Protein AF-A0A1Y4LNB4-F1 (afdb_monomer_lite)

Radius of gyration: 19.17 Å; chains: 1; bounding box: 49×32×49 Å

Sequence (129 aa):
MAAVTLRACQAGPAGFQSYLGERYNQETEQWEEIYGRKVRLTFGLDLYALPQAGEAALQTALDILTQACAGAGPEGLAIQEFSSGETAYDGDSRLLRKPAQAVCTAYLYAITEADGTFLDFEIRGERIP

Foldseek 3Di:
DKDKDWPDKDWDPDDQADFDAWDQDPVVRDIDTWTWTKIKTKMKTKDWDAVVVPCVVVVVVVVVVVVQLVPCHPAQWRWDDKDKDDWDQDPVVRITMIIIMTITMGTWTDDDDPPRDDDDTDGDRDDDD

Structure (mmCIF, N/CA/C/O backbone):
data_AF-A0A1Y4LNB4-F1
#
_entry.id   AF-A0A1Y4LNB4-F1
#
loop_
_atom_site.group_PDB
_atom_site.id
_atom_site.type_symbol
_atom_site.label_atom_id
_atom_site.label_alt_id
_atom_site.label_comp_id
_atom_site.label_asym_id
_atom_site.label_entity_id
_atom_site.label_seq_id
_atom_site.pdbx_PDB_ins_code
_atom_site.Cartn_x
_atom_site.Cartn_y
_atom_site.Cartn_z
_atom_site.occupancy
_atom_site.B_iso_or_equiv
_atom_site.auth_seq_id
_atom_site.auth_comp_id
_atom_site.auth_asym_id
_atom_site.auth_atom_id
_atom_site.pdbx_PDB_model_num
ATOM 1 N N . MET A 1 1 ? 6.154 8.806 -13.921 1.00 79.56 1 MET A N 1
ATOM 2 C CA . MET A 1 1 ? 4.728 8.884 -13.527 1.00 79.56 1 MET A CA 1
ATOM 3 C C . MET A 1 1 ? 4.445 7.759 -12.547 1.00 79.56 1 MET A C 1
ATOM 5 O O . MET A 1 1 ? 5.061 6.712 -12.687 1.00 79.56 1 MET A O 1
ATOM 9 N N . ALA A 1 2 ? 3.560 7.957 -11.574 1.00 79.69 2 ALA A N 1
ATOM 10 C CA . ALA A 1 2 ? 3.102 6.893 -10.682 1.00 79.69 2 ALA A CA 1
ATOM 11 C C . ALA A 1 2 ? 1.586 6.726 -10.838 1.00 79.69 2 ALA A C 1
ATOM 13 O O . ALA A 1 2 ? 0.876 7.726 -10.936 1.00 79.69 2 ALA A O 1
ATOM 14 N N . ALA A 1 3 ? 1.107 5.485 -10.886 1.00 83.50 3 ALA A N 1
ATOM 15 C CA . ALA A 1 3 ? -0.314 5.160 -10.870 1.00 83.50 3 ALA A CA 1
ATOM 16 C C . ALA A 1 3 ? -0.679 4.546 -9.517 1.00 83.50 3 ALA A C 1
ATOM 18 O O . ALA A 1 3 ? -0.004 3.632 -9.042 1.00 83.50 3 ALA A O 1
ATOM 19 N N . VAL A 1 4 ? -1.765 5.034 -8.917 1.00 82.50 4 VAL A N 1
ATOM 20 C CA . VAL A 1 4 ? -2.273 4.542 -7.633 1.00 82.50 4 VAL A CA 1
ATOM 21 C C . VAL A 1 4 ? -3.566 3.775 -7.870 1.00 82.50 4 VAL A C 1
ATOM 23 O O . VAL A 1 4 ? -4.474 4.265 -8.535 1.00 82.50 4 VAL A O 1
ATOM 26 N N . THR A 1 5 ? -3.649 2.561 -7.333 1.00 80.12 5 THR A N 1
ATOM 27 C CA . THR A 1 5 ? -4.828 1.687 -7.433 1.00 80.12 5 THR A CA 1
ATOM 28 C C . THR A 1 5 ? -5.104 1.028 -6.090 1.00 80.12 5 THR A C 1
ATOM 30 O O . THR A 1 5 ? -4.171 0.743 -5.343 1.00 80.12 5 THR A O 1
ATOM 33 N N . LEU A 1 6 ? -6.366 0.739 -5.773 1.00 80.75 6 LEU A N 1
ATOM 34 C CA . LEU A 1 6 ? -6.698 -0.162 -4.669 1.00 80.75 6 LEU A CA 1
ATOM 35 C C . LEU A 1 6 ? -6.788 -1.586 -5.227 1.00 80.75 6 LEU A C 1
ATOM 37 O O . LEU A 1 6 ? -7.642 -1.872 -6.059 1.00 80.75 6 LEU A O 1
ATOM 41 N N . ARG A 1 7 ? -5.883 -2.468 -4.796 1.00 87.94 7 ARG A N 1
ATOM 42 C CA . ARG A 1 7 ? -5.795 -3.857 -5.277 1.00 87.94 7 ARG A CA 1
ATOM 43 C C . ARG A 1 7 ? -6.573 -4.834 -4.411 1.00 87.94 7 ARG A C 1
ATOM 45 O O . ARG A 1 7 ? -7.089 -5.819 -4.924 1.00 87.94 7 ARG A O 1
ATOM 52 N N . ALA A 1 8 ? -6.634 -4.581 -3.107 1.00 82.62 8 ALA A N 1
ATOM 53 C CA . ALA A 1 8 ? -7.386 -5.413 -2.180 1.00 82.62 8 ALA A CA 1
ATOM 54 C C . ALA A 1 8 ? -7.870 -4.610 -0.971 1.00 82.62 8 ALA A C 1
ATOM 56 O O . ALA A 1 8 ? -7.183 -3.708 -0.491 1.00 82.62 8 ALA A O 1
ATOM 57 N N . CYS A 1 9 ? -9.032 -5.001 -0.454 1.00 82.31 9 CYS A N 1
ATOM 58 C CA . CYS A 1 9 ? -9.540 -4.608 0.852 1.00 82.31 9 CYS A CA 1
ATOM 59 C C . CYS A 1 9 ? -9.965 -5.881 1.582 1.00 82.31 9 CYS A C 1
ATOM 61 O O . CYS A 1 9 ? -10.828 -6.620 1.107 1.00 82.31 9 CYS A O 1
ATOM 63 N N . GLN A 1 10 ? -9.319 -6.164 2.707 1.00 80.75 10 GLN A N 1
ATOM 64 C CA . GLN A 1 10 ? -9.556 -7.350 3.516 1.00 80.75 10 GLN A CA 1
ATOM 65 C C . GLN A 1 10 ? -10.000 -6.913 4.904 1.00 80.75 10 GLN A C 1
ATOM 67 O O . GLN A 1 10 ? -9.315 -6.160 5.594 1.00 80.75 10 GLN A O 1
ATOM 72 N N . ALA A 1 11 ? -11.145 -7.420 5.327 1.00 69.56 11 ALA A N 1
ATOM 73 C C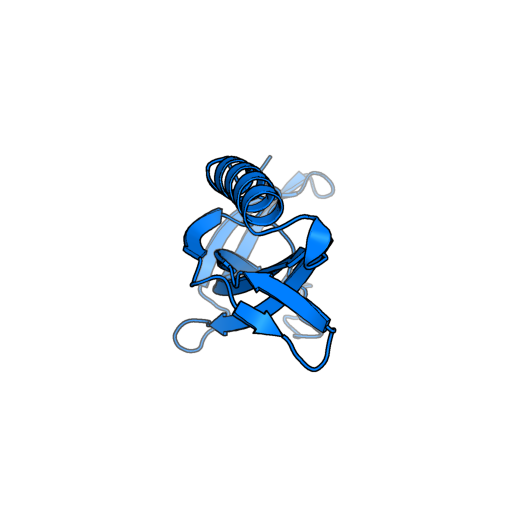A . ALA A 1 11 ? -11.675 -7.214 6.659 1.00 69.56 11 ALA A CA 1
ATOM 74 C C . ALA A 1 11 ? -11.761 -8.571 7.376 1.00 69.56 11 ALA A C 1
ATOM 76 O O . ALA A 1 11 ? -11.884 -9.596 6.709 1.00 69.56 11 ALA A O 1
ATOM 77 N N . GLY A 1 12 ? -11.658 -8.590 8.712 1.00 65.19 12 GLY A N 1
ATOM 78 C CA . GLY A 1 12 ? -11.652 -9.826 9.518 1.00 65.19 12 GLY A CA 1
ATOM 79 C C . GLY A 1 12 ? -12.955 -10.656 9.450 1.00 65.19 12 GLY A C 1
ATOM 80 O O . GLY A 1 12 ? -13.759 -10.480 8.539 1.00 65.19 12 GLY A O 1
ATOM 81 N N . PRO A 1 13 ? -13.228 -11.564 10.404 1.00 58.88 13 PRO A N 1
ATOM 82 C CA . PRO A 1 13 ? -14.511 -12.280 10.517 1.00 58.88 13 PRO A CA 1
ATOM 83 C C . PRO A 1 13 ? -15.674 -11.349 10.915 1.00 58.88 13 PRO A C 1
ATOM 85 O O . PRO A 1 13 ? -15.437 -10.306 11.527 1.00 58.88 13 PRO A O 1
ATOM 88 N N . ALA A 1 14 ? -16.905 -11.670 10.491 1.00 52.25 14 ALA A N 1
ATOM 89 C CA . ALA A 1 14 ? -18.075 -10.773 10.475 1.00 52.25 14 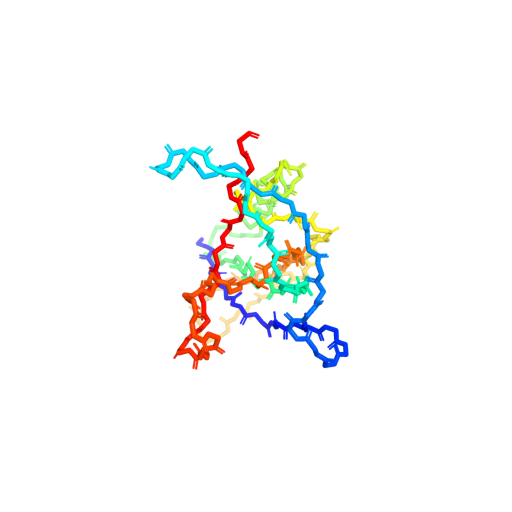ALA A CA 1
ATOM 90 C C . ALA A 1 14 ? -18.475 -10.182 11.847 1.00 52.25 14 ALA A C 1
ATOM 92 O O . ALA A 1 14 ? -18.555 -10.903 12.836 1.00 52.25 14 ALA A O 1
ATOM 93 N N . GLY A 1 15 ? -18.772 -8.874 11.851 1.00 53.91 15 GLY A N 1
ATOM 94 C CA . GLY A 1 15 ? -19.317 -8.093 12.970 1.00 53.91 15 GLY A CA 1
ATOM 95 C C . GLY A 1 15 ? -18.834 -6.635 12.919 1.00 53.91 15 GLY A C 1
ATOM 96 O O . GLY A 1 15 ? -17.640 -6.391 13.041 1.00 53.91 15 GLY A O 1
ATOM 97 N N . PHE A 1 16 ? -19.732 -5.658 12.741 1.00 54.00 16 PHE A N 1
ATOM 98 C CA . PHE A 1 16 ? -19.428 -4.210 12.834 1.00 54.00 16 PHE A CA 1
ATOM 99 C C . PHE A 1 16 ? -19.326 -3.715 14.293 1.00 54.00 16 PHE A C 1
ATOM 101 O O . PHE A 1 16 ? -19.482 -2.535 14.577 1.00 54.00 16 PHE A O 1
ATOM 108 N N . GLN A 1 17 ? -19.106 -4.631 15.235 1.00 57.66 17 GLN A N 1
ATOM 109 C CA . GLN A 1 17 ? -19.326 -4.414 16.667 1.00 57.66 17 GLN A CA 1
ATOM 110 C C . GLN A 1 17 ? -18.029 -4.459 17.482 1.00 57.66 17 GLN A C 1
ATOM 112 O O . GLN A 1 17 ? -18.071 -4.598 18.701 1.00 57.66 17 GLN A O 1
ATOM 117 N N . SER A 1 18 ? -16.860 -4.384 16.837 1.00 68.06 18 SER A N 1
ATOM 118 C CA . SER A 1 18 ? -15.616 -4.253 17.590 1.00 68.06 18 SER A CA 1
ATOM 119 C C . SER A 1 18 ? -15.479 -2.812 18.067 1.00 68.06 18 SER A C 1
ATOM 121 O O . SER A 1 18 ? -15.434 -1.888 17.257 1.00 68.06 18 SER A O 1
ATOM 123 N N . TYR A 1 19 ? -15.418 -2.638 19.384 1.00 69.81 19 TYR A N 1
ATOM 124 C CA . TYR A 1 19 ? -15.024 -1.381 20.003 1.00 69.81 19 TYR A CA 1
ATOM 125 C C . TYR A 1 19 ? -13.602 -1.012 19.557 1.00 69.81 19 TYR A C 1
ATOM 127 O O . TYR A 1 19 ? -12.691 -1.842 19.639 1.00 69.81 19 TYR A O 1
ATOM 135 N N . LEU A 1 20 ? -13.432 0.205 19.041 1.00 69.12 20 LEU A N 1
ATOM 136 C CA . LEU A 1 20 ? -12.169 0.716 18.504 1.00 69.12 20 LEU A CA 1
ATOM 137 C C . LEU A 1 20 ? -11.515 1.773 19.406 1.00 69.12 20 LEU A C 1
ATOM 139 O O . LEU A 1 20 ? -10.326 2.034 19.238 1.00 69.12 20 LEU A O 1
ATOM 143 N N . GLY A 1 21 ? -12.251 2.346 20.362 1.00 71.31 21 GLY A N 1
ATOM 144 C CA . GLY A 1 21 ? -11.773 3.392 21.269 1.00 71.31 21 GLY A CA 1
ATOM 145 C C . GLY A 1 21 ? -12.812 4.490 21.478 1.00 71.31 21 GLY A C 1
ATOM 146 O O . GLY A 1 21 ? -13.963 4.336 21.079 1.00 71.31 21 GLY A O 1
ATOM 147 N N . GLU A 1 22 ? -12.395 5.609 22.068 1.00 76.38 22 GLU A N 1
ATOM 148 C CA . GLU A 1 22 ? -13.237 6.794 22.273 1.00 76.38 22 GLU A CA 1
ATOM 149 C C . GLU A 1 22 ? -12.624 7.991 21.545 1.00 76.38 22 GLU A C 1
ATOM 151 O O . GLU A 1 22 ? -11.401 8.144 21.498 1.00 76.38 22 GLU A O 1
ATOM 156 N N . ARG A 1 23 ? -13.469 8.870 21.006 1.00 72.00 23 ARG A N 1
ATOM 157 C CA . ARG A 1 23 ? -13.064 10.157 20.438 1.00 72.00 23 ARG A CA 1
ATOM 158 C C . ARG A 1 23 ? -13.809 11.275 21.134 1.00 72.00 23 ARG A C 1
ATOM 160 O O . ARG A 1 23 ? -15.028 11.238 21.254 1.00 72.00 23 ARG A O 1
ATOM 167 N N . TYR A 1 24 ? -13.076 12.309 21.518 1.00 72.69 24 TYR A N 1
ATOM 168 C CA . TYR A 1 24 ? -13.689 13.532 22.004 1.00 72.69 24 TYR A CA 1
ATOM 169 C C . TYR A 1 24 ? -14.287 14.326 20.835 1.00 72.69 24 TYR A C 1
ATOM 171 O O . TYR A 1 24 ? -13.562 14.776 19.943 1.00 72.69 24 TYR A O 1
ATOM 179 N N . ASN A 1 25 ? -15.608 14.483 20.825 1.00 75.12 25 ASN A N 1
ATOM 180 C CA . ASN A 1 25 ? -16.310 15.328 19.874 1.00 75.12 25 ASN A CA 1
ATOM 181 C C . ASN A 1 25 ? -16.320 16.774 20.392 1.00 75.12 25 ASN A C 1
ATOM 183 O O . ASN A 1 25 ? -16.949 17.089 21.400 1.00 75.12 25 ASN A O 1
ATOM 187 N N . GLN A 1 26 ? -15.610 17.658 19.686 1.00 74.94 26 GLN A N 1
ATOM 188 C CA . GLN A 1 26 ? -15.504 19.076 20.042 1.00 74.94 26 GLN A CA 1
ATOM 189 C C . GLN A 1 26 ? -16.801 19.867 19.818 1.00 74.94 26 GLN A C 1
ATOM 191 O O . GLN A 1 26 ? -16.964 20.922 20.418 1.00 74.94 26 GLN A O 1
ATOM 196 N N . GLU A 1 27 ? -17.712 19.392 18.966 1.00 74.88 27 GLU A N 1
ATOM 197 C CA . GLU A 1 27 ? -18.990 20.062 18.694 1.00 74.88 27 GLU A CA 1
ATOM 198 C C . GLU A 1 27 ? -20.034 19.759 19.774 1.00 74.88 27 GLU A C 1
ATOM 200 O O . GLU A 1 27 ? -20.837 20.624 20.117 1.00 74.88 27 GLU A O 1
ATOM 205 N N . THR A 1 28 ? -20.021 18.541 20.321 1.00 77.12 28 THR A N 1
ATOM 206 C CA . THR A 1 28 ? -20.960 18.098 21.366 1.00 77.12 28 THR A CA 1
ATOM 207 C C . THR A 1 28 ? -20.356 18.121 22.772 1.00 77.12 28 THR A C 1
ATOM 209 O O . THR A 1 28 ? -21.075 17.884 23.740 1.00 77.12 28 THR A O 1
ATOM 212 N N . GLU A 1 29 ? -19.056 18.416 22.888 1.00 86.44 29 GLU A N 1
ATOM 213 C CA . GLU A 1 29 ? -18.250 18.386 24.119 1.00 86.44 29 GLU A CA 1
ATOM 214 C C . GLU A 1 29 ? -18.308 17.040 24.870 1.00 86.44 29 GLU A C 1
ATOM 216 O O . GLU A 1 29 ? -18.148 16.982 26.093 1.00 86.44 29 GLU A O 1
ATOM 221 N N . GLN A 1 30 ? -18.518 15.939 24.143 1.00 75.56 30 GLN A N 1
ATOM 222 C CA . GLN A 1 30 ? -18.712 14.601 24.705 1.00 75.56 30 GLN A CA 1
ATOM 223 C C . GLN A 1 30 ? -17.708 13.582 24.163 1.00 75.56 30 GLN A C 1
ATOM 225 O O . GLN A 1 30 ? -17.181 13.710 23.058 1.00 75.56 30 GLN A O 1
ATOM 230 N N . TRP A 1 31 ? -17.448 12.547 24.964 1.00 74.31 31 TRP A N 1
ATOM 231 C CA . TRP A 1 31 ? -16.716 11.362 24.525 1.00 74.31 31 TRP A CA 1
ATOM 232 C C . TRP A 1 31 ? -17.661 10.433 23.764 1.00 74.31 31 TRP A C 1
ATOM 234 O O . TRP A 1 31 ? -18.697 10.033 24.290 1.00 74.31 31 TRP A O 1
ATOM 244 N N . GLU A 1 32 ? -17.299 10.105 22.528 1.00 72.62 32 GLU A N 1
ATOM 245 C CA . GLU A 1 32 ? -18.037 9.192 21.660 1.00 72.62 32 GLU A CA 1
ATOM 246 C C . GLU A 1 32 ? -17.280 7.875 21.534 1.00 72.62 32 GLU A C 1
ATOM 248 O O . GLU A 1 32 ? -16.111 7.854 21.141 1.00 72.62 32 GLU A O 1
ATOM 253 N N . GLU A 1 33 ? -17.954 6.767 21.828 1.00 72.69 33 GLU A N 1
ATOM 254 C CA . GLU A 1 33 ? -17.422 5.435 21.560 1.00 72.69 33 GLU A CA 1
ATOM 255 C C . GLU A 1 33 ? -17.400 5.178 20.048 1.00 72.69 33 GLU A C 1
ATOM 257 O O . GLU A 1 33 ? -18.405 5.323 19.348 1.00 72.69 33 GLU A O 1
ATOM 262 N N . ILE A 1 34 ? -16.247 4.760 19.534 1.00 68.56 34 ILE A N 1
ATOM 263 C CA . ILE A 1 34 ? -16.072 4.393 18.134 1.00 68.56 34 ILE A CA 1
ATOM 264 C C . ILE A 1 34 ? -16.240 2.883 18.005 1.00 68.56 34 ILE A C 1
ATOM 266 O O . ILE A 1 34 ? -15.457 2.097 18.544 1.00 68.56 34 ILE A O 1
ATOM 270 N N . TYR A 1 35 ? -17.223 2.480 17.203 1.00 69.62 35 TYR A N 1
ATOM 271 C CA . TYR A 1 35 ? -17.430 1.095 16.797 1.00 69.62 35 TYR A CA 1
ATOM 272 C C . TYR A 1 35 ? -17.098 0.920 15.323 1.00 69.62 35 TYR A C 1
ATOM 274 O O . TYR A 1 35 ? -17.472 1.724 14.465 1.00 69.62 35 TYR A O 1
ATOM 282 N N . GLY A 1 36 ? -16.390 -0.157 15.007 1.00 73.12 36 GLY A N 1
ATOM 283 C CA . GLY A 1 36 ? -15.996 -0.405 13.636 1.00 73.12 36 GLY A CA 1
ATOM 284 C C . GLY A 1 36 ? -15.131 -1.635 13.467 1.00 73.12 36 GLY A C 1
ATOM 285 O O . GLY A 1 36 ? -15.259 -2.637 14.169 1.00 73.12 36 GLY A O 1
ATOM 286 N N . ARG A 1 37 ? -14.265 -1.576 12.462 1.00 75.81 37 ARG A N 1
ATOM 287 C CA . ARG A 1 37 ? -13.491 -2.705 11.989 1.00 75.81 37 ARG A CA 1
ATOM 288 C C . ARG A 1 37 ? -12.147 -2.271 11.446 1.00 75.81 37 ARG A C 1
ATOM 290 O O . ARG A 1 37 ? -12.059 -1.474 10.519 1.00 75.81 37 ARG A O 1
ATOM 297 N N . LYS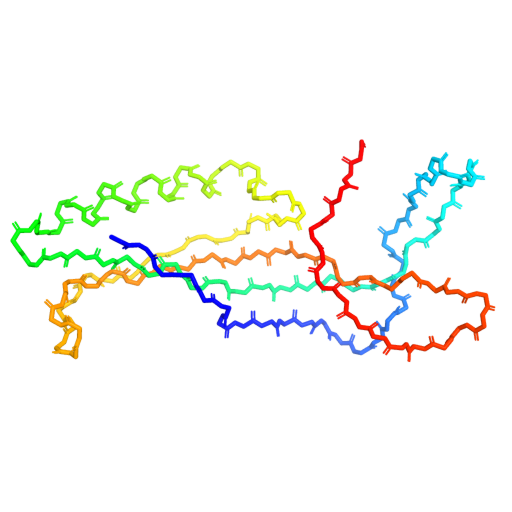 A 1 38 ? -11.094 -2.894 11.960 1.00 74.38 38 LYS A N 1
ATOM 298 C CA . LYS A 1 38 ? -9.763 -2.805 11.369 1.00 74.38 38 LYS A CA 1
ATOM 299 C C . LYS A 1 38 ? -9.753 -3.531 10.020 1.00 74.38 38 LYS A C 1
ATOM 301 O O . LYS A 1 38 ? -10.165 -4.691 9.935 1.00 74.38 38 LYS A O 1
ATOM 306 N N . VAL A 1 39 ? -9.282 -2.860 8.977 1.00 80.12 39 VAL A N 1
ATOM 307 C CA . VAL A 1 39 ? -9.159 -3.407 7.623 1.00 80.12 39 VAL A CA 1
ATOM 308 C C . VAL A 1 39 ? -7.741 -3.295 7.105 1.00 80.12 39 VAL A C 1
ATOM 310 O O . VAL A 1 39 ? -7.044 -2.312 7.346 1.00 80.12 39 VAL A O 1
ATOM 313 N N . ARG A 1 40 ? -7.329 -4.312 6.355 1.00 85.94 40 ARG A N 1
ATOM 314 C CA . ARG A 1 40 ? -6.072 -4.340 5.620 1.00 85.94 40 ARG A CA 1
ATOM 315 C C . ARG A 1 40 ? -6.347 -3.913 4.183 1.00 85.94 40 ARG A C 1
ATOM 317 O O . ARG A 1 40 ? -7.105 -4.569 3.469 1.00 85.94 40 ARG A O 1
ATOM 324 N N . LEU A 1 41 ? -5.733 -2.816 3.765 1.00 86.56 41 LEU A N 1
ATOM 325 C CA . LEU A 1 41 ? -5.797 -2.296 2.404 1.00 86.56 41 LEU A CA 1
ATOM 326 C C . LEU A 1 41 ? -4.489 -2.619 1.689 1.00 86.56 41 LEU A C 1
ATOM 328 O O . LEU A 1 41 ? -3.414 -2.505 2.271 1.00 86.56 41 LEU A O 1
ATOM 332 N N . THR A 1 42 ? -4.562 -3.005 0.421 1.00 91.25 42 THR A N 1
ATOM 333 C CA . THR A 1 42 ? -3.384 -3.146 -0.439 1.00 91.25 42 THR A CA 1
ATOM 334 C C . THR A 1 42 ? -3.502 -2.167 -1.590 1.00 91.25 42 THR A C 1
ATOM 336 O O . THR A 1 42 ? -4.355 -2.328 -2.464 1.00 91.25 42 THR A O 1
ATOM 339 N N . PHE A 1 43 ? -2.636 -1.160 -1.598 1.00 89.19 43 PHE A N 1
ATOM 340 C CA . PHE A 1 43 ? -2.523 -0.187 -2.673 1.00 89.19 43 PHE A CA 1
ATOM 341 C C . PHE A 1 43 ? -1.460 -0.632 -3.671 1.00 89.19 43 PHE A C 1
ATOM 343 O O . PHE A 1 43 ? -0.349 -0.978 -3.284 1.00 89.19 43 PHE A O 1
ATOM 350 N N . GLY A 1 44 ? -1.785 -0.599 -4.959 1.00 93.38 44 GLY A N 1
ATOM 351 C CA . GLY A 1 44 ? -0.804 -0.636 -6.036 1.00 93.38 44 GLY A CA 1
ATOM 352 C C . GLY A 1 44 ? -0.261 0.759 -6.308 1.00 93.38 44 GLY A C 1
ATOM 353 O O . GLY A 1 44 ? -1.045 1.696 -6.426 1.00 93.38 44 GLY A O 1
ATOM 354 N N . LEU A 1 45 ? 1.057 0.877 -6.429 1.00 93.75 45 LEU A N 1
ATOM 355 C CA . LEU A 1 45 ? 1.807 2.126 -6.585 1.00 93.75 45 LEU A CA 1
ATOM 356 C C . LEU A 1 45 ? 2.767 2.023 -7.784 1.00 93.75 45 LEU A C 1
ATOM 358 O O . LEU A 1 45 ? 3.966 2.262 -7.667 1.00 93.75 45 LEU A O 1
ATOM 362 N N . ASP A 1 46 ? 2.257 1.583 -8.932 1.00 94.25 46 ASP A N 1
ATOM 363 C CA . ASP A 1 46 ? 3.090 1.242 -10.086 1.00 94.25 46 ASP A CA 1
ATOM 364 C C . ASP A 1 46 ? 3.774 2.476 -10.682 1.00 94.25 46 ASP A C 1
ATOM 366 O O . ASP A 1 46 ? 3.139 3.499 -10.951 1.00 94.25 46 ASP A O 1
ATOM 370 N N . LEU A 1 47 ? 5.077 2.357 -10.925 1.00 94.94 47 LEU A N 1
ATOM 371 C CA . LEU A 1 47 ? 5.906 3.417 -11.479 1.00 94.94 47 LEU A CA 1
ATOM 372 C C . LEU A 1 47 ? 6.092 3.207 -12.976 1.00 94.94 47 LEU A C 1
ATOM 374 O O . LEU A 1 47 ? 6.367 2.095 -13.423 1.00 94.94 47 LEU A O 1
ATOM 378 N N . TYR A 1 48 ? 5.993 4.294 -13.733 1.00 94.00 48 TYR A N 1
ATOM 379 C CA . TYR A 1 48 ? 6.140 4.305 -15.181 1.00 94.00 48 TYR A CA 1
ATOM 380 C C . TYR A 1 48 ? 7.149 5.355 -15.629 1.00 94.00 48 TYR A C 1
ATOM 382 O O . TYR A 1 48 ? 7.115 6.508 -15.176 1.00 94.00 48 TYR A O 1
ATOM 390 N N . ALA A 1 49 ? 8.002 4.975 -16.572 1.00 94.44 49 ALA A N 1
ATOM 391 C CA . ALA A 1 49 ? 8.960 5.861 -17.210 1.00 94.44 49 ALA A CA 1
ATOM 392 C C . ALA A 1 49 ? 9.009 5.609 -18.716 1.00 94.44 49 ALA A C 1
ATOM 394 O O . ALA A 1 49 ? 8.776 4.499 -19.197 1.00 94.44 49 ALA A O 1
ATOM 395 N N . LEU A 1 50 ? 9.339 6.656 -19.466 1.00 93.31 50 LEU A N 1
ATOM 396 C CA . LEU A 1 50 ? 9.668 6.507 -20.875 1.00 93.31 50 LEU A CA 1
ATOM 397 C C . LEU A 1 50 ? 10.933 5.641 -21.018 1.00 93.31 50 LEU A C 1
ATOM 399 O O . LEU A 1 50 ? 11.863 5.822 -20.228 1.00 93.31 50 LEU A O 1
ATOM 403 N N . PRO A 1 51 ? 11.037 4.771 -22.040 1.00 91.25 51 PRO A N 1
ATOM 404 C CA . PRO A 1 51 ? 12.223 3.935 -22.236 1.00 91.25 51 PRO A CA 1
ATOM 405 C C . PRO A 1 51 ? 13.536 4.726 -22.315 1.00 91.25 51 PRO A C 1
ATOM 407 O O . PRO A 1 51 ? 14.569 4.237 -21.874 1.00 91.25 51 PRO A O 1
ATOM 410 N N . GLN A 1 52 ? 13.496 5.968 -22.817 1.00 91.31 52 GLN A N 1
ATOM 411 C CA . GLN A 1 52 ? 14.683 6.825 -22.929 1.00 91.31 52 GLN A CA 1
ATOM 412 C C . GLN A 1 52 ? 15.188 7.340 -21.573 1.00 91.31 52 GLN A C 1
ATOM 414 O O . GLN A 1 52 ? 16.368 7.649 -21.445 1.00 91.31 52 GLN A O 1
ATOM 419 N N . ALA A 1 53 ? 14.313 7.436 -20.565 1.00 88.06 53 ALA A N 1
ATOM 420 C CA . ALA A 1 53 ? 14.701 7.801 -19.202 1.00 88.06 53 ALA A CA 1
ATOM 421 C C . ALA A 1 53 ? 15.377 6.631 -18.460 1.00 88.06 53 ALA A C 1
ATOM 423 O O . ALA A 1 53 ? 16.103 6.848 -17.490 1.00 88.06 53 ALA A O 1
ATOM 424 N N . GLY A 1 54 ? 15.155 5.401 -18.938 1.00 88.19 54 GLY A N 1
ATOM 425 C CA . GLY A 1 54 ? 15.768 4.184 -18.421 1.00 88.19 54 GLY A CA 1
ATOM 426 C C . GLY A 1 54 ? 15.314 3.794 -17.013 1.00 88.19 54 GLY A C 1
ATOM 427 O O . GLY A 1 54 ? 14.470 4.433 -16.383 1.00 88.19 54 GLY A O 1
ATOM 428 N N . GLU A 1 55 ? 15.904 2.713 -16.505 1.00 91.56 55 GLU A N 1
ATOM 429 C CA . GLU A 1 55 ? 15.574 2.165 -15.184 1.00 91.56 55 GLU A CA 1
ATOM 430 C C . GLU A 1 55 ? 16.037 3.059 -14.028 1.00 91.56 55 GLU A C 1
ATOM 432 O O . GLU A 1 55 ? 15.422 3.052 -12.966 1.00 91.56 55 GLU A O 1
ATOM 437 N N . ALA A 1 56 ? 17.071 3.881 -14.239 1.00 92.19 56 ALA A N 1
ATOM 438 C CA . ALA A 1 56 ? 17.578 4.801 -13.223 1.00 92.19 56 ALA A CA 1
ATOM 439 C C . ALA A 1 56 ? 16.495 5.784 -12.748 1.00 92.19 56 ALA A C 1
ATOM 441 O O . ALA A 1 56 ? 16.341 6.002 -11.548 1.00 92.19 56 ALA A O 1
ATOM 442 N N . ALA A 1 57 ? 15.685 6.314 -13.672 1.00 91.12 57 ALA A N 1
ATOM 443 C CA . ALA A 1 57 ? 14.575 7.198 -13.329 1.00 91.12 57 ALA A CA 1
ATOM 444 C C . ALA A 1 57 ? 13.491 6.483 -12.500 1.00 91.12 57 ALA A C 1
ATOM 446 O O . ALA A 1 57 ? 12.913 7.079 -11.589 1.00 91.12 57 ALA A O 1
ATOM 447 N N . LEU A 1 58 ? 13.228 5.201 -12.786 1.00 94.50 58 LEU A N 1
ATOM 448 C CA . LEU A 1 58 ? 12.306 4.382 -11.992 1.00 94.50 58 LEU A CA 1
ATOM 449 C C . LEU A 1 58 ? 12.865 4.095 -10.600 1.00 94.50 58 LEU A C 1
ATOM 451 O O . LEU A 1 58 ? 12.105 4.134 -9.636 1.00 94.50 58 LEU A O 1
ATOM 455 N N . GLN A 1 59 ? 14.172 3.854 -10.484 1.00 94.81 59 GLN A N 1
ATOM 456 C CA . GLN A 1 59 ? 14.808 3.622 -9.193 1.00 94.81 59 GLN A CA 1
ATOM 457 C C . GLN A 1 59 ? 14.759 4.873 -8.312 1.00 94.81 59 GLN A C 1
ATOM 459 O O . GLN A 1 59 ? 14.331 4.785 -7.170 1.00 94.81 59 GLN A O 1
ATOM 464 N N . THR A 1 60 ? 15.069 6.055 -8.853 1.00 94.31 60 THR A N 1
ATOM 465 C CA . THR A 1 60 ? 14.932 7.313 -8.098 1.00 94.31 60 THR A CA 1
ATOM 466 C C . THR A 1 60 ? 13.497 7.535 -7.616 1.00 94.31 60 THR A C 1
ATOM 468 O O . THR A 1 60 ? 13.276 7.929 -6.472 1.00 94.31 60 THR A O 1
ATOM 471 N N . ALA A 1 61 ? 12.502 7.259 -8.464 1.00 93.75 61 ALA A N 1
ATOM 472 C CA . ALA A 1 61 ? 11.099 7.368 -8.071 1.00 93.75 61 ALA A CA 1
ATOM 473 C C . ALA A 1 61 ? 10.718 6.344 -6.985 1.00 93.75 61 ALA A C 1
ATOM 475 O O . ALA A 1 61 ? 9.964 6.675 -6.070 1.00 93.75 61 ALA A O 1
ATOM 476 N N . LEU A 1 62 ? 11.262 5.126 -7.055 1.00 95.00 62 LEU A N 1
ATOM 477 C CA . LEU A 1 62 ? 11.076 4.098 -6.034 1.00 95.00 62 LEU A CA 1
ATOM 478 C C . LEU A 1 62 ? 11.704 4.498 -4.698 1.00 95.00 62 LEU A C 1
ATOM 480 O O . LEU A 1 62 ? 11.090 4.273 -3.658 1.00 95.00 62 LEU A O 1
ATOM 484 N N . ASP A 1 63 ? 12.889 5.103 -4.710 1.00 94.81 63 ASP A N 1
ATOM 485 C CA . ASP A 1 63 ? 13.574 5.545 -3.494 1.00 94.81 63 ASP A CA 1
ATOM 486 C C . ASP A 1 63 ? 12.764 6.641 -2.784 1.00 94.81 63 ASP A C 1
ATOM 488 O O . ASP A 1 63 ? 12.554 6.571 -1.573 1.00 94.81 63 ASP A O 1
ATOM 492 N N . ILE A 1 64 ? 12.217 7.602 -3.542 1.00 91.44 64 ILE A N 1
ATOM 493 C CA . ILE A 1 64 ? 11.303 8.633 -3.018 1.00 91.44 64 ILE A CA 1
ATOM 494 C C . ILE A 1 64 ? 10.054 7.989 -2.411 1.00 91.44 64 ILE A C 1
ATOM 496 O O . ILE A 1 64 ? 9.640 8.353 -1.310 1.00 91.44 64 ILE A O 1
ATOM 500 N N . LEU A 1 65 ? 9.459 7.018 -3.110 1.00 90.00 65 LEU A N 1
ATOM 501 C CA . LEU A 1 65 ? 8.269 6.322 -2.630 1.00 90.00 65 LEU A CA 1
ATOM 502 C C . LEU A 1 65 ? 8.558 5.526 -1.352 1.00 90.00 65 LEU A C 1
ATOM 504 O O . LEU A 1 65 ? 7.780 5.576 -0.407 1.00 90.00 65 LEU A O 1
ATOM 508 N N . THR A 1 66 ? 9.708 4.856 -1.294 1.00 91.44 66 THR A N 1
ATOM 509 C CA . THR A 1 66 ? 10.164 4.104 -0.119 1.00 91.44 66 THR A CA 1
ATOM 510 C C . THR A 1 66 ? 10.349 5.030 1.080 1.00 91.44 66 THR A C 1
ATOM 512 O O . THR A 1 66 ? 9.883 4.712 2.169 1.00 91.44 66 THR A O 1
ATOM 515 N N . GLN A 1 67 ? 10.968 6.198 0.884 1.00 89.31 67 GLN A N 1
ATOM 516 C CA . GLN A 1 67 ? 11.124 7.208 1.936 1.00 89.31 67 GLN A CA 1
ATOM 517 C C . GLN A 1 67 ? 9.773 7.730 2.435 1.00 89.31 67 GLN A C 1
ATOM 519 O O . GLN A 1 67 ? 9.552 7.813 3.641 1.00 89.31 67 GLN A O 1
ATOM 524 N N . ALA A 1 68 ? 8.838 8.016 1.525 1.00 84.69 68 ALA A N 1
ATOM 525 C CA . ALA A 1 68 ? 7.485 8.422 1.899 1.00 84.69 68 ALA A CA 1
ATOM 526 C C . ALA A 1 68 ? 6.757 7.322 2.693 1.00 84.69 68 ALA A C 1
ATOM 528 O O . ALA A 1 68 ? 6.065 7.617 3.667 1.00 84.69 68 ALA A O 1
ATOM 529 N N . CYS A 1 69 ? 6.951 6.055 2.314 1.00 85.31 69 CYS A N 1
ATOM 530 C CA . CYS A 1 69 ? 6.359 4.910 2.998 1.00 85.31 69 CYS A CA 1
ATOM 531 C C . CYS A 1 69 ? 7.031 4.554 4.335 1.00 85.31 69 CYS A C 1
ATOM 533 O O . CYS A 1 69 ? 6.404 3.885 5.149 1.00 85.31 69 CYS A O 1
ATOM 535 N N . ALA A 1 70 ? 8.273 4.987 4.565 1.00 85.00 70 ALA A N 1
ATOM 536 C CA . ALA A 1 70 ? 8.988 4.801 5.829 1.00 85.00 70 ALA A CA 1
ATOM 537 C C . ALA A 1 70 ? 8.588 5.827 6.908 1.00 85.00 70 ALA A C 1
ATOM 539 O O . ALA A 1 70 ? 8.891 5.631 8.084 1.00 85.00 70 ALA A O 1
ATOM 540 N N . GLY A 1 71 ? 7.937 6.926 6.515 1.00 75.44 71 GLY A N 1
ATOM 541 C CA . GLY A 1 71 ? 7.360 7.900 7.441 1.00 75.44 71 GLY A CA 1
ATOM 542 C C . GLY A 1 71 ? 6.068 7.402 8.100 1.00 75.44 71 GLY A C 1
ATOM 543 O O . GLY A 1 71 ? 5.679 6.246 7.965 1.00 75.44 71 GLY A O 1
ATOM 544 N N . ALA A 1 72 ? 5.347 8.303 8.773 1.00 66.00 72 ALA A N 1
ATOM 545 C CA . ALA A 1 72 ? 4.068 7.986 9.425 1.00 66.00 72 ALA A CA 1
ATOM 546 C C . ALA A 1 72 ? 2.944 7.559 8.449 1.00 66.00 72 ALA A C 1
ATOM 548 O O . ALA A 1 72 ? 1.877 7.139 8.889 1.00 66.00 72 ALA A O 1
ATOM 549 N N . GLY A 1 73 ? 3.188 7.637 7.136 1.00 67.50 73 GLY A N 1
ATOM 550 C CA . GLY A 1 73 ? 2.188 7.407 6.102 1.00 67.50 73 GLY A CA 1
ATOM 551 C C . GLY A 1 73 ? 1.190 8.567 5.982 1.00 67.50 73 GLY A C 1
ATOM 552 O O . GLY A 1 73 ? 1.322 9.587 6.663 1.00 67.50 73 GLY A O 1
ATOM 553 N N . PRO A 1 74 ? 0.205 8.450 5.077 1.00 68.25 74 PRO A N 1
ATOM 554 C CA . PRO A 1 74 ? -0.931 9.360 5.041 1.00 68.25 74 PRO A CA 1
ATOM 555 C C . PRO A 1 74 ? -1.709 9.280 6.357 1.00 68.25 74 PRO A C 1
ATOM 557 O O . PRO A 1 74 ? -1.805 8.211 6.960 1.00 68.25 74 PRO A O 1
ATOM 560 N N . GLU A 1 75 ? -2.306 10.396 6.767 1.00 67.00 75 GLU A N 1
ATOM 561 C CA . GLU A 1 75 ? -3.155 10.455 7.958 1.00 67.00 75 GLU A CA 1
ATOM 562 C C . GLU A 1 75 ? -4.214 9.338 7.926 1.00 67.00 75 GLU A C 1
ATOM 564 O O . GLU A 1 75 ? -4.930 9.161 6.935 1.00 67.00 75 GLU A O 1
ATOM 569 N N . GLY A 1 76 ? -4.256 8.528 8.987 1.00 66.62 76 GLY A N 1
ATOM 570 C CA . GLY A 1 76 ? -5.181 7.403 9.094 1.00 66.62 76 GLY A CA 1
ATOM 571 C C . GLY A 1 76 ? -4.835 6.130 8.326 1.00 66.62 76 GLY A C 1
ATOM 572 O O . GLY A 1 76 ? -5.640 5.198 8.316 1.00 66.62 76 GLY A O 1
ATOM 573 N N . LEU A 1 77 ? -3.671 6.071 7.674 1.00 73.94 77 LEU A N 1
ATOM 574 C CA . LEU A 1 77 ? -3.189 4.899 6.949 1.00 73.94 77 LEU A CA 1
ATOM 575 C C . LEU A 1 77 ? -1.813 4.486 7.466 1.00 73.94 77 LEU A C 1
ATOM 577 O O . LEU A 1 77 ? -0.777 4.905 6.954 1.00 73.94 77 LEU A O 1
ATOM 581 N N . ALA A 1 78 ? -1.808 3.584 8.446 1.00 81.12 78 ALA A N 1
ATOM 582 C CA . ALA A 1 78 ? -0.572 3.015 8.963 1.00 81.12 78 ALA A CA 1
ATOM 583 C C . ALA A 1 78 ? 0.001 1.997 7.966 1.00 81.12 78 ALA A C 1
ATOM 585 O O . ALA A 1 78 ? -0.529 0.884 7.830 1.00 81.12 78 ALA A O 1
ATOM 586 N N . ILE A 1 79 ? 1.091 2.361 7.290 1.00 86.56 79 ILE A N 1
ATOM 587 C CA . ILE A 1 79 ? 1.814 1.476 6.371 1.00 86.56 79 ILE A CA 1
ATOM 588 C C . ILE A 1 79 ? 2.450 0.338 7.174 1.00 86.56 79 ILE A C 1
ATOM 590 O O . ILE A 1 79 ? 3.158 0.562 8.149 1.00 86.56 79 ILE A O 1
ATOM 594 N N . GLN A 1 80 ? 2.157 -0.895 6.775 1.00 89.31 80 GLN A N 1
ATOM 595 C CA . GLN A 1 80 ? 2.676 -2.119 7.389 1.00 89.31 80 GLN A CA 1
ATOM 596 C C . GLN A 1 80 ? 3.802 -2.717 6.557 1.00 89.31 80 GLN A C 1
ATOM 598 O O . GLN A 1 80 ? 4.814 -3.158 7.088 1.00 89.31 80 GLN A O 1
ATOM 603 N N . GLU A 1 81 ? 3.611 -2.749 5.240 1.00 92.00 81 GLU A N 1
ATOM 604 C CA . GLU A 1 81 ? 4.551 -3.358 4.307 1.00 92.00 81 GLU A CA 1
ATOM 605 C C . GLU A 1 81 ? 4.630 -2.504 3.047 1.00 92.00 81 GLU A C 1
ATOM 607 O O . GLU A 1 81 ? 3.615 -2.021 2.545 1.00 92.00 81 GLU A O 1
ATOM 612 N N . PHE A 1 82 ? 5.834 -2.369 2.504 1.00 93.31 82 PHE A N 1
ATOM 613 C CA . PHE A 1 82 ? 6.075 -1.810 1.183 1.00 93.31 82 PHE A CA 1
ATOM 614 C C . PHE A 1 82 ? 6.930 -2.792 0.386 1.00 93.31 82 PHE A C 1
ATOM 616 O O . PHE A 1 82 ? 7.876 -3.375 0.914 1.00 93.31 82 PHE A O 1
ATOM 623 N N . SER A 1 83 ? 6.588 -3.007 -0.882 1.00 95.06 83 SER A N 1
ATOM 624 C CA . SER A 1 83 ? 7.322 -3.923 -1.758 1.00 95.06 83 SER A CA 1
ATOM 625 C C . SER A 1 83 ? 7.304 -3.448 -3.204 1.00 95.06 83 SER A C 1
ATOM 627 O O . SER A 1 83 ? 6.404 -2.724 -3.630 1.00 95.06 83 SER A O 1
ATOM 629 N N . SER A 1 84 ? 8.305 -3.880 -3.970 1.00 96.62 84 SER A N 1
ATOM 630 C CA . SER A 1 84 ? 8.385 -3.642 -5.409 1.00 96.62 84 SER A CA 1
ATOM 631 C C . SER A 1 84 ? 8.830 -4.898 -6.147 1.00 96.62 84 SER A C 1
ATOM 633 O O . SER A 1 84 ? 9.529 -5.737 -5.581 1.00 96.62 84 SER A O 1
ATOM 635 N N . GLY A 1 85 ? 8.393 -5.032 -7.396 1.00 95.44 85 GLY A N 1
ATOM 636 C CA . GLY A 1 85 ? 8.814 -6.098 -8.299 1.00 95.44 85 GLY A CA 1
ATOM 637 C C . GLY A 1 85 ? 9.850 -5.625 -9.316 1.00 95.44 85 GLY A C 1
ATOM 638 O O . GLY A 1 85 ? 10.388 -4.516 -9.237 1.00 95.44 85 GLY A O 1
ATOM 639 N N . GLU A 1 86 ? 10.130 -6.481 -10.292 1.00 95.62 86 GLU A N 1
ATOM 640 C CA . GLU A 1 86 ? 11.097 -6.210 -11.356 1.00 95.62 86 GLU A CA 1
ATOM 641 C C . GLU A 1 86 ? 10.591 -5.163 -12.351 1.00 95.62 86 GLU A C 1
ATOM 643 O O . GLU A 1 86 ? 9.390 -5.020 -12.584 1.00 95.62 86 GLU A O 1
ATOM 648 N N . THR A 1 87 ? 11.524 -4.414 -12.936 1.00 95.56 87 THR A N 1
ATOM 649 C CA . THR A 1 87 ? 11.205 -3.495 -14.029 1.00 95.56 87 THR A CA 1
ATOM 650 C C . THR A 1 87 ? 10.965 -4.301 -15.302 1.00 95.56 87 THR A C 1
ATOM 652 O O . THR A 1 87 ? 11.775 -5.152 -15.657 1.00 95.56 87 THR A O 1
ATOM 655 N N . ALA A 1 88 ? 9.875 -4.019 -16.009 1.00 95.50 88 ALA A N 1
ATOM 656 C CA . ALA A 1 88 ? 9.539 -4.665 -17.271 1.00 95.50 88 ALA A CA 1
ATOM 657 C C . ALA A 1 88 ? 9.022 -3.643 -18.286 1.00 95.50 88 ALA A C 1
ATOM 659 O O . ALA A 1 88 ? 8.464 -2.608 -17.921 1.00 95.50 88 ALA A O 1
ATOM 660 N N . TYR A 1 89 ? 9.190 -3.934 -19.574 1.00 94.81 89 TYR A N 1
ATOM 661 C CA . TYR A 1 89 ? 8.560 -3.146 -20.629 1.00 94.81 89 TYR A CA 1
ATOM 662 C C . TYR A 1 89 ? 7.088 -3.538 -20.768 1.00 94.81 89 TYR A C 1
ATOM 664 O O . TYR A 1 89 ? 6.768 -4.708 -20.971 1.00 94.81 89 TYR A O 1
ATOM 672 N N . ASP A 1 90 ? 6.204 -2.553 -20.672 1.00 93.06 90 ASP A N 1
ATOM 673 C CA . ASP A 1 90 ? 4.775 -2.700 -20.908 1.00 93.06 90 ASP A CA 1
ATOM 674 C C . ASP A 1 90 ? 4.457 -2.291 -22.353 1.00 93.06 90 ASP A C 1
ATOM 676 O O . ASP A 1 90 ? 4.558 -1.120 -22.729 1.00 93.06 90 ASP A O 1
ATOM 680 N N . GLY A 1 91 ? 4.103 -3.279 -23.178 1.00 90.62 91 GLY A N 1
ATOM 681 C CA . GLY A 1 91 ? 3.844 -3.092 -24.606 1.00 90.62 91 GLY A CA 1
ATOM 682 C C . GLY A 1 91 ? 2.591 -2.272 -24.910 1.00 90.62 91 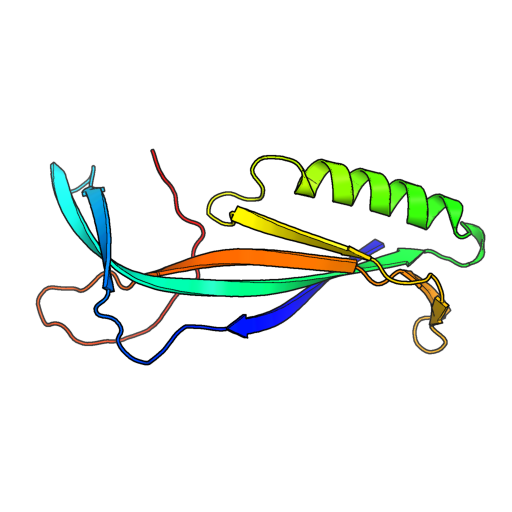GLY A C 1
ATOM 683 O O . GLY A 1 91 ? 2.560 -1.588 -25.936 1.00 90.62 91 GLY A O 1
ATOM 684 N N . ASP A 1 92 ? 1.601 -2.285 -24.015 1.00 90.62 92 ASP A N 1
ATOM 685 C CA . ASP A 1 92 ? 0.337 -1.574 -24.216 1.00 90.62 92 ASP A CA 1
ATOM 686 C C . ASP A 1 92 ? 0.528 -0.069 -24.015 1.00 90.62 92 ASP A C 1
ATOM 688 O O . ASP A 1 92 ? 0.120 0.744 -24.848 1.00 90.62 92 ASP A O 1
ATOM 692 N N . SER A 1 93 ? 1.219 0.313 -22.938 1.00 88.12 93 SER A N 1
ATOM 693 C CA . SER A 1 93 ? 1.529 1.716 -22.643 1.00 88.12 93 SER A CA 1
ATOM 694 C C . SER A 1 93 ? 2.794 2.225 -23.346 1.00 88.12 93 SER A C 1
ATOM 696 O O . SER A 1 93 ? 3.002 3.436 -23.436 1.00 88.12 93 SER A O 1
ATOM 698 N N . ARG A 1 94 ? 3.627 1.321 -23.882 1.00 94.31 94 ARG A N 1
ATOM 699 C CA . ARG A 1 94 ? 4.969 1.587 -24.437 1.00 94.31 94 ARG A CA 1
ATOM 700 C C . ARG A 1 94 ? 5.928 2.226 -23.426 1.00 94.31 94 ARG A C 1
ATOM 702 O O . ARG A 1 94 ? 6.826 2.984 -23.809 1.00 94.31 94 ARG A O 1
ATOM 709 N N . LEU A 1 95 ? 5.747 1.919 -22.145 1.00 94.88 95 LEU A N 1
ATOM 710 C CA . LEU A 1 95 ? 6.526 2.453 -21.028 1.00 94.88 95 LEU A CA 1
ATOM 711 C C . LEU A 1 95 ? 7.308 1.339 -20.331 1.00 94.88 95 LEU A C 1
ATOM 713 O O . LEU A 1 95 ? 6.931 0.172 -20.361 1.00 94.88 95 LEU A O 1
ATOM 717 N N . LEU A 1 96 ? 8.392 1.707 -19.653 1.00 95.75 96 LEU A N 1
ATOM 718 C CA . LEU A 1 96 ? 8.948 0.860 -18.603 1.00 95.75 96 LEU A CA 1
ATOM 719 C C . LEU A 1 96 ? 8.037 0.963 -17.383 1.00 95.75 96 LEU A C 1
ATOM 721 O O . LEU A 1 96 ? 7.710 2.071 -16.956 1.00 95.75 96 LEU A O 1
ATOM 725 N N . ARG A 1 97 ? 7.661 -0.179 -16.817 1.00 95.69 97 ARG A N 1
ATOM 726 C CA . ARG A 1 97 ? 6.841 -0.304 -15.617 1.00 95.69 97 ARG A CA 1
ATOM 727 C C . ARG A 1 97 ? 7.641 -1.002 -14.527 1.00 95.69 97 ARG A C 1
ATOM 729 O O . ARG A 1 97 ? 8.182 -2.079 -14.751 1.00 95.69 97 ARG A O 1
ATOM 736 N N . LYS A 1 98 ? 7.652 -0.432 -13.326 1.00 96.88 98 LYS A N 1
ATOM 737 C CA . LYS A 1 98 ? 8.111 -1.107 -12.110 1.00 96.88 98 LYS A CA 1
ATOM 738 C C . LYS A 1 98 ? 6.935 -1.222 -11.147 1.00 96.88 98 LYS A C 1
ATOM 740 O O . LYS A 1 98 ? 6.452 -0.191 -10.671 1.00 96.88 98 LYS A O 1
ATOM 745 N N . PRO A 1 99 ? 6.430 -2.437 -10.881 1.00 95.94 99 PRO A N 1
ATOM 746 C CA . PRO A 1 99 ? 5.304 -2.587 -9.996 1.00 95.94 99 PRO A CA 1
ATOM 747 C C . PRO A 1 99 ? 5.732 -2.342 -8.553 1.00 95.94 99 PRO A C 1
ATOM 749 O O . PRO A 1 99 ? 6.792 -2.802 -8.126 1.00 95.94 99 PRO A O 1
ATOM 752 N N . ALA A 1 100 ? 4.895 -1.647 -7.795 1.00 95.88 100 ALA A N 1
ATOM 753 C CA . ALA A 1 100 ? 5.077 -1.482 -6.359 1.00 95.88 100 ALA A CA 1
ATOM 754 C C . ALA A 1 100 ? 3.734 -1.571 -5.641 1.00 95.88 100 ALA A C 1
ATOM 756 O O . ALA A 1 100 ? 2.672 -1.411 -6.249 1.00 95.88 100 ALA A O 1
ATOM 757 N N . GLN A 1 101 ? 3.774 -1.873 -4.350 1.00 95.19 101 GLN A N 1
ATOM 758 C CA . GLN A 1 101 ? 2.585 -1.908 -3.516 1.00 95.19 101 GLN A CA 1
ATOM 759 C C . GLN A 1 101 ? 2.892 -1.559 -2.066 1.00 95.19 101 GLN A C 1
ATOM 761 O O . GLN A 1 101 ? 3.978 -1.847 -1.560 1.00 95.19 101 GLN A O 1
ATOM 766 N N . ALA A 1 102 ? 1.888 -0.999 -1.400 1.00 92.19 102 ALA A N 1
ATOM 767 C CA . ALA A 1 102 ? 1.878 -0.769 0.034 1.00 92.19 102 ALA A CA 1
ATOM 768 C C . ALA A 1 102 ? 0.688 -1.497 0.662 1.00 92.19 102 ALA A C 1
ATOM 770 O O . ALA A 1 102 ? -0.436 -1.431 0.158 1.00 92.19 102 ALA A O 1
ATOM 771 N N . VAL A 1 103 ? 0.932 -2.181 1.772 1.00 91.06 103 VAL A N 1
ATOM 772 C CA . VAL A 1 103 ? -0.117 -2.714 2.633 1.00 91.06 103 VAL A CA 1
ATOM 773 C C . VAL A 1 103 ? -0.300 -1.738 3.780 1.00 91.06 103 VAL A C 1
ATOM 775 O O . VAL A 1 103 ? 0.636 -1.490 4.537 1.00 91.06 103 VAL A O 1
ATOM 778 N N . CYS A 1 104 ? -1.507 -1.210 3.917 1.00 84.69 104 CYS A N 1
ATOM 779 C CA . CYS A 1 104 ? -1.878 -0.295 4.983 1.00 84.69 104 CYS A CA 1
ATOM 780 C C . CYS A 1 104 ? -2.929 -0.932 5.880 1.00 84.69 104 CYS A C 1
ATOM 782 O O . CYS A 1 104 ? -3.695 -1.803 5.456 1.00 84.69 104 CYS A O 1
ATOM 784 N N . THR A 1 105 ? -3.002 -0.438 7.107 1.00 77.75 105 THR A N 1
ATOM 785 C CA . THR A 1 105 ? -4.140 -0.700 7.978 1.00 77.75 105 THR A CA 1
ATOM 786 C C . THR A 1 105 ? -4.959 0.567 8.149 1.00 77.75 105 THR A C 1
ATOM 788 O O . THR A 1 105 ? -4.387 1.639 8.331 1.00 77.75 105 THR A O 1
ATOM 791 N N . ALA A 1 106 ? -6.279 0.426 8.086 1.00 75.19 106 ALA A N 1
ATOM 792 C CA . ALA A 1 106 ? -7.247 1.493 8.310 1.00 75.19 106 ALA A CA 1
ATOM 793 C C . ALA A 1 106 ? -8.367 0.998 9.234 1.00 75.19 106 ALA A C 1
ATOM 795 O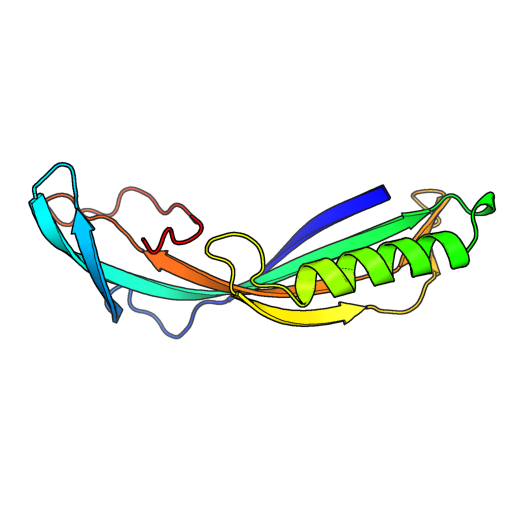 O . ALA A 1 106 ? -8.511 -0.211 9.449 1.00 75.19 106 ALA A O 1
ATOM 796 N N . TYR A 1 107 ? -9.187 1.917 9.733 1.00 69.94 107 TYR A N 1
ATOM 797 C CA . TYR A 1 107 ? -10.421 1.591 10.441 1.00 69.94 107 TYR A CA 1
ATOM 798 C C . TYR A 1 107 ? -11.626 1.985 9.585 1.00 69.94 107 TYR A C 1
ATOM 800 O O . TYR A 1 107 ? -11.759 3.129 9.167 1.00 69.94 107 TYR A O 1
ATOM 808 N N . LEU A 1 108 ? -12.509 1.023 9.322 1.00 66.44 108 LEU A N 1
ATOM 809 C CA . LEU A 1 108 ? -13.874 1.277 8.871 1.00 66.44 108 LEU A CA 1
ATOM 810 C C . LEU A 1 108 ? -14.732 1.457 10.117 1.00 66.44 108 LEU A C 1
ATOM 812 O O . LEU A 1 108 ? -14.959 0.479 10.823 1.00 66.44 108 LEU A O 1
ATOM 816 N N . TYR A 1 109 ? -15.212 2.657 10.399 1.00 57.84 109 TYR A N 1
ATOM 817 C CA . TYR A 1 109 ? -16.149 2.884 11.497 1.00 57.84 109 TYR A CA 1
ATOM 818 C C . TYR A 1 109 ? -17.419 3.547 10.974 1.00 57.84 109 TYR A C 1
ATOM 820 O O . TYR A 1 109 ? -17.394 4.245 9.961 1.00 57.84 109 TYR A O 1
ATOM 828 N N . ALA A 1 110 ? -18.533 3.280 11.648 1.00 53.03 110 ALA A N 1
ATOM 829 C CA . ALA A 1 110 ? -19.795 3.961 11.403 1.00 53.03 110 ALA A CA 1
ATOM 830 C C . ALA A 1 110 ? -20.013 4.979 12.525 1.00 53.03 110 ALA A C 1
ATOM 832 O O . ALA A 1 110 ? -19.757 4.676 13.688 1.00 53.03 110 ALA A O 1
ATOM 833 N N . ILE A 1 111 ? -20.493 6.172 12.180 1.00 49.03 111 ILE A N 1
ATOM 834 C CA . ILE A 1 111 ? -21.049 7.109 13.159 1.00 49.03 111 ILE A CA 1
ATOM 835 C C . ILE A 1 111 ? -22.553 6.843 13.155 1.00 49.03 111 ILE A C 1
ATOM 837 O O . ILE A 1 11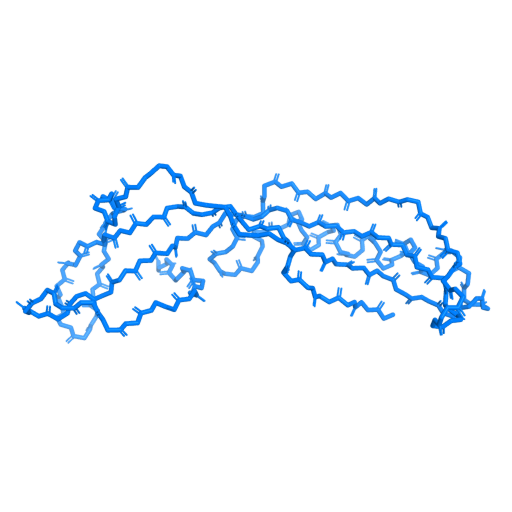1 ? -23.229 7.142 12.174 1.00 49.03 111 ILE A O 1
ATOM 841 N N . THR A 1 112 ? -23.064 6.181 14.189 1.00 42.28 112 THR A N 1
ATOM 842 C CA . THR A 1 112 ? -24.500 5.899 14.314 1.00 42.28 112 THR A CA 1
ATOM 843 C C . THR A 1 112 ? -25.246 7.141 14.788 1.00 42.28 112 THR A C 1
ATOM 845 O O . THR A 1 112 ? -24.921 7.676 15.846 1.00 42.28 112 THR A O 1
ATOM 848 N N . GLU A 1 113 ? -26.288 7.554 14.060 1.00 41.38 113 GLU A N 1
ATOM 849 C CA . GLU A 1 113 ? -27.373 8.335 14.664 1.00 41.38 113 GLU A CA 1
ATOM 850 C C . GLU A 1 113 ? -28.214 7.436 15.589 1.00 41.38 113 GLU A C 1
ATOM 852 O O . GLU A 1 113 ? -28.153 6.204 15.520 1.00 41.38 113 GLU A O 1
ATOM 857 N N . ALA A 1 114 ? -28.990 8.060 16.480 1.00 41.12 114 ALA A N 1
ATOM 858 C CA . ALA A 1 114 ? -29.640 7.440 17.638 1.00 41.12 114 ALA A CA 1
ATOM 859 C C . ALA A 1 114 ? -30.588 6.250 17.348 1.00 41.12 114 ALA A C 1
ATOM 861 O O . ALA A 1 114 ? -31.031 5.599 18.293 1.00 41.12 114 ALA A O 1
ATOM 862 N N . ASP A 1 115 ? -30.908 5.950 16.085 1.00 38.22 115 ASP A N 1
ATOM 863 C CA . ASP A 1 115 ? -31.822 4.870 15.690 1.00 38.22 115 ASP A CA 1
ATOM 864 C C . ASP A 1 115 ? -31.135 3.573 15.210 1.00 38.22 115 ASP A C 1
ATOM 866 O O . ASP A 1 115 ? -31.809 2.561 15.014 1.00 38.22 115 ASP A O 1
ATOM 870 N N . GLY A 1 116 ? -29.803 3.565 15.070 1.00 42.53 116 GLY A N 1
ATOM 871 C CA . GLY A 1 116 ? -29.032 2.363 14.738 1.00 42.53 116 GLY A CA 1
ATOM 872 C C . GLY A 1 116 ? -29.190 1.845 13.300 1.00 42.53 116 GLY A C 1
ATOM 873 O O . GLY A 1 116 ? -28.807 0.703 13.025 1.00 42.53 116 GLY A O 1
ATOM 874 N N . THR A 1 117 ? -29.729 2.642 12.372 1.00 35.22 117 THR A N 1
ATOM 875 C CA . THR A 1 117 ? -29.922 2.226 10.973 1.00 35.22 117 THR A CA 1
ATOM 876 C C . THR A 1 117 ? -28.662 2.469 10.130 1.00 35.22 117 THR A C 1
ATOM 878 O O . THR A 1 117 ? -28.172 3.590 10.019 1.00 35.22 117 THR A O 1
ATOM 881 N N . PHE A 1 118 ? -28.130 1.417 9.494 1.00 45.41 118 PHE A N 1
ATOM 882 C CA . PHE A 1 118 ? -26.976 1.512 8.588 1.00 45.41 118 PHE A CA 1
ATOM 883 C C . PHE A 1 118 ? -27.396 2.086 7.227 1.00 45.41 118 PHE A C 1
ATOM 885 O O . PHE A 1 118 ? -28.146 1.436 6.499 1.00 45.41 118 PHE A O 1
ATOM 892 N N . LEU A 1 119 ? -26.895 3.273 6.873 1.00 37.25 119 LEU A N 1
ATOM 893 C CA . LEU A 1 119 ? -27.231 3.944 5.609 1.00 37.25 119 LEU A CA 1
ATOM 894 C C . LEU A 1 119 ? -26.097 3.902 4.566 1.00 37.25 119 LEU A C 1
ATOM 896 O O . LEU A 1 119 ? -26.399 3.788 3.381 1.00 37.25 119 LEU A O 1
ATOM 900 N N . ASP A 1 120 ? -24.820 3.946 4.975 1.00 36.50 120 ASP A N 1
ATOM 901 C CA . ASP A 1 120 ? -23.653 3.911 4.070 1.00 36.50 120 ASP A CA 1
ATOM 902 C C . ASP A 1 120 ? -22.338 3.611 4.836 1.00 36.50 120 ASP A C 1
ATOM 904 O O . ASP A 1 120 ? -22.328 3.621 6.071 1.00 36.50 120 ASP A O 1
ATOM 908 N N . PHE A 1 121 ? -21.222 3.354 4.139 1.00 43.66 121 PHE A N 1
ATOM 909 C CA . PHE A 1 121 ? -19.879 3.278 4.735 1.00 43.66 121 PHE A CA 1
ATOM 910 C C . PHE A 1 121 ? -18.845 4.095 3.948 1.00 43.66 121 PHE A C 1
ATOM 912 O O . PHE A 1 121 ? -18.619 3.883 2.760 1.00 43.66 121 PHE A O 1
ATOM 919 N N . GLU A 1 122 ? -18.142 4.991 4.645 1.00 46.47 122 GLU A N 1
ATOM 920 C CA . GLU A 1 122 ? -17.068 5.805 4.076 1.00 46.47 122 GLU A CA 1
ATOM 921 C C . GLU A 1 122 ? -15.707 5.361 4.631 1.00 46.47 122 GLU A C 1
ATOM 923 O O . GLU A 1 122 ? -15.526 5.217 5.840 1.00 46.47 122 GLU A O 1
ATOM 928 N N . ILE A 1 123 ? -14.724 5.148 3.750 1.00 46.31 123 ILE A N 1
ATOM 929 C CA . ILE A 1 123 ? -13.342 4.877 4.167 1.00 46.31 123 ILE A CA 1
ATOM 930 C C . ILE A 1 123 ? -12.640 6.217 4.364 1.00 46.31 123 ILE A C 1
ATOM 932 O O . ILE A 1 123 ? -12.184 6.826 3.396 1.00 46.31 123 ILE A O 1
ATOM 936 N N . ARG A 1 124 ? -12.542 6.676 5.613 1.00 48.97 124 ARG A N 1
ATOM 937 C CA . ARG A 1 124 ? -11.771 7.874 5.966 1.00 48.97 124 ARG A CA 1
ATOM 938 C C . ARG A 1 124 ? -10.488 7.507 6.697 1.00 48.97 124 ARG A C 1
ATOM 940 O O . ARG A 1 124 ? -10.460 6.579 7.500 1.00 48.97 124 ARG A O 1
ATOM 947 N N . GLY A 1 125 ? -9.434 8.272 6.425 1.00 42.78 125 GLY A N 1
ATOM 948 C CA . GLY A 1 125 ? -8.262 8.292 7.288 1.00 42.78 125 GLY A CA 1
ATOM 949 C C . GLY A 1 125 ? -8.648 8.805 8.680 1.00 42.78 125 GLY A C 1
ATOM 950 O O . GLY A 1 125 ? -9.403 9.767 8.809 1.00 42.78 125 GLY A O 1
ATOM 951 N N . GLU A 1 126 ? -8.179 8.126 9.719 1.00 42.84 126 GLU A N 1
ATOM 952 C CA . GLU A 1 126 ? -8.322 8.511 11.117 1.00 42.84 126 GLU A CA 1
ATOM 953 C C . GLU A 1 126 ? -7.586 9.830 11.420 1.00 42.84 126 GLU A C 1
ATOM 955 O O . GLU A 1 126 ? -6.365 9.916 11.288 1.00 42.84 126 GLU A O 1
ATOM 960 N N . ARG A 1 127 ? -8.341 10.846 11.858 1.00 41.41 127 ARG A N 1
ATOM 961 C CA . ARG A 1 127 ? -7.819 11.997 12.605 1.00 41.41 127 ARG A CA 1
ATOM 962 C C . ARG A 1 127 ? -7.733 11.587 14.068 1.00 41.41 127 ARG A C 1
ATOM 964 O O . ARG A 1 127 ? -8.770 11.521 14.728 1.00 41.41 127 ARG A O 1
ATOM 971 N N . ILE A 1 128 ? -6.529 11.322 14.559 1.00 39.66 128 ILE A N 1
ATOM 972 C CA . ILE A 1 128 ? -6.281 11.288 16.002 1.00 39.66 128 ILE A CA 1
ATOM 973 C C . ILE A 1 128 ? -5.716 12.667 16.381 1.00 39.66 128 ILE A C 1
ATOM 975 O O . ILE A 1 128 ? -4.637 13.002 15.885 1.00 39.66 128 ILE A O 1
ATOM 979 N N . PRO A 1 129 ? -6.443 13.490 17.162 1.00 44.53 129 PRO A N 1
ATOM 980 C CA . PRO A 1 129 ? -5.895 14.709 17.756 1.00 44.53 129 PRO A CA 1
ATOM 981 C C . PRO A 1 129 ? -4.858 14.414 18.849 1.00 44.53 129 PRO A C 1
ATOM 983 O O . PRO A 1 129 ? -4.981 13.371 19.531 1.00 44.53 129 PRO A O 1
#

pLDDT: mean 76.6, std 18.01, range [35.22, 96.88]

Secondary structure (DSSP, 8-state):
-EEEEEEEEEE-SS-S-EEEEEEEETTTTEEEEEEEEEEEEEEEEEEEE-GGGHHHHHHHHHHHHHHHHHTT-STT-EEEEEEE---EEETTTTEEEE-EEEEEEEEEEE---TT--------------